Protein AF-A0A8J4SAA5-F1 (afdb_monomer_lite)

pLDDT: mean 73.8, std 18.14, range [39.5, 95.75]

Organism: NCBI:txid1284355

InterPro domains:
  IPR019370 E2F-associated phosphoprotein [PF10238] (2-105)
  IPR019370 E2F-associated phosphoprotein [PTHR15967] (2-107)

Secondary structure (DSSP, 8-state):
--EEE-SS-TT-EEES--SSEEE-TT--EE---SS-----TTS-HHHHTTTTTS---------HHHHHHHHHHTEEEEEEETTT--EEEEE-TTS-EEESS------

Radius of gyration: 18.33 Å; chains: 1; bounding box: 33×46×49 Å

Sequence (107 aa):
MACERHAQFMNQYRATAAINCRVKKEEILTYTTGESSSVPASLPFHKRRNLATNASNKTTTTTGQQIAGLLQQNEFYPVACSDCGTMVGVFDRDQQYHFFNVLPSNC

Foldseek 3Di:
DDWAADPVARQKIKDLDDPQKDWAPVDWDFDPPPPDPVDDPPDDPVVSVVPVPPPDDDDPDDDPVNVVVNRLQRTWTFMAGNPPRHTFFTAGPVSMTMGGRDDDPDD

Structure (mmCIF, N/CA/C/O backbone):
data_AF-A0A8J4SAA5-F1
#
_entry.id   AF-A0A8J4SAA5-F1
#
loop_
_atom_site.group_PDB
_atom_site.id
_atom_site.type_symbol
_atom_site.label_atom_id
_atom_site.label_alt_id
_atom_site.label_comp_id
_atom_site.label_asym_id
_atom_site.label_entity_id
_atom_site.label_seq_id
_atom_site.pdbx_PDB_ins_code
_atom_site.Cartn_x
_atom_site.Cartn_y
_atom_site.Cartn_z
_atom_site.occupancy
_atom_site.B_iso_or_equiv
_atom_site.auth_seq_id
_atom_site.auth_comp_id
_atom_site.auth_asym_id
_atom_site.auth_atom_id
_atom_site.pdbx_PDB_model_num
ATOM 1 N N . MET A 1 1 ? -2.276 -6.583 -16.396 1.00 56.62 1 MET A N 1
ATOM 2 C CA . MET A 1 1 ? -2.227 -5.970 -15.050 1.00 56.62 1 MET A CA 1
ATOM 3 C C . MET A 1 1 ? -1.485 -4.654 -15.176 1.00 56.62 1 MET A C 1
ATOM 5 O O . MET A 1 1 ? -0.335 -4.683 -15.588 1.00 56.62 1 MET A O 1
ATOM 9 N N . ALA A 1 2 ? -2.149 -3.524 -14.928 1.00 73.56 2 ALA A N 1
ATOM 10 C CA . ALA A 1 2 ? -1.510 -2.209 -14.958 1.00 73.56 2 ALA A CA 1
ATOM 11 C C . ALA A 1 2 ? -0.924 -1.933 -13.567 1.00 73.56 2 ALA A C 1
ATOM 13 O O . ALA A 1 2 ? -1.670 -1.708 -12.615 1.00 73.56 2 ALA A O 1
ATOM 14 N N . CYS A 1 3 ? 0.396 -2.066 -13.446 1.00 81.50 3 CYS A N 1
ATOM 15 C CA . CYS A 1 3 ? 1.155 -1.663 -12.269 1.00 81.50 3 CYS A CA 1
ATOM 16 C C . CYS A 1 3 ? 1.921 -0.393 -12.645 1.00 81.50 3 CYS A C 1
ATOM 18 O O . CYS A 1 3 ? 2.761 -0.419 -13.545 1.00 81.50 3 CYS A O 1
ATOM 20 N N . GLU A 1 4 ? 1.591 0.718 -12.000 1.00 85.69 4 GLU A N 1
ATOM 21 C CA . GLU A 1 4 ? 2.147 2.037 -12.279 1.00 85.69 4 GLU A CA 1
ATOM 22 C C . GLU A 1 4 ? 3.128 2.423 -11.175 1.00 85.69 4 GLU A C 1
ATOM 24 O O . GLU A 1 4 ? 2.816 2.364 -9.985 1.00 85.69 4 GLU A O 1
ATOM 29 N N . ARG A 1 5 ? 4.340 2.823 -11.561 1.00 87.25 5 ARG A N 1
ATOM 30 C CA . ARG A 1 5 ? 5.358 3.291 -10.616 1.00 87.25 5 ARG A CA 1
ATOM 31 C C . ARG A 1 5 ? 5.101 4.748 -10.246 1.00 87.25 5 ARG A C 1
ATOM 33 O O . ARG A 1 5 ? 4.841 5.570 -11.123 1.00 87.25 5 ARG A O 1
ATOM 40 N N . HIS A 1 6 ? 5.256 5.090 -8.970 1.00 82.06 6 HIS A N 1
ATOM 41 C CA . HIS A 1 6 ? 5.158 6.475 -8.519 1.00 82.06 6 HIS A CA 1
ATOM 42 C C . HIS A 1 6 ? 6.287 7.339 -9.113 1.00 82.06 6 HIS A C 1
ATOM 44 O O . HIS A 1 6 ? 7.450 6.932 -9.132 1.00 82.06 6 HIS A O 1
ATOM 50 N N . ALA A 1 7 ? 5.964 8.558 -9.561 1.00 83.38 7 ALA A N 1
ATOM 51 C CA . ALA A 1 7 ? 6.922 9.442 -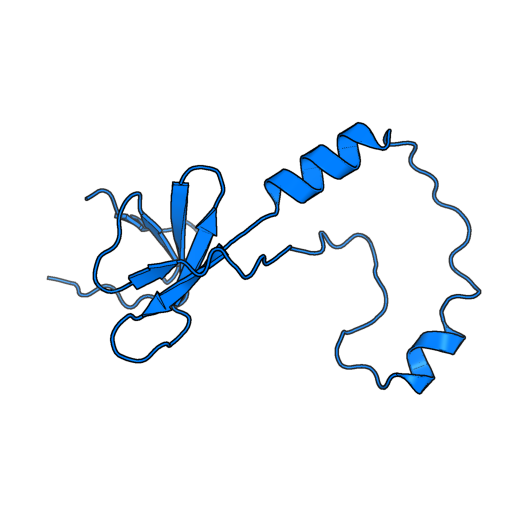10.236 1.00 83.38 7 ALA A CA 1
ATOM 52 C C . ALA A 1 7 ? 8.079 9.888 -9.323 1.00 83.38 7 ALA A C 1
ATOM 54 O O . ALA A 1 7 ? 9.226 9.954 -9.755 1.00 83.38 7 ALA A O 1
ATOM 55 N N . GLN A 1 8 ? 7.782 10.165 -8.050 1.00 80.94 8 GLN A N 1
ATOM 56 C CA . GLN A 1 8 ? 8.766 10.649 -7.074 1.00 80.94 8 GLN A CA 1
ATOM 57 C C . GLN A 1 8 ? 9.451 9.521 -6.287 1.00 80.94 8 GLN A C 1
ATOM 59 O O . GLN A 1 8 ? 10.558 9.698 -5.789 1.00 80.94 8 GLN A O 1
ATOM 64 N N . PHE A 1 9 ? 8.802 8.360 -6.153 1.00 81.69 9 PHE A N 1
ATOM 65 C CA . PHE A 1 9 ? 9.246 7.297 -5.250 1.00 81.69 9 PHE A CA 1
ATOM 66 C C . PHE A 1 9 ? 9.358 5.985 -6.017 1.00 81.69 9 PHE A C 1
ATOM 68 O O . PHE A 1 9 ? 8.370 5.301 -6.259 1.00 81.69 9 PHE A O 1
ATOM 75 N N . MET A 1 10 ? 10.580 5.626 -6.406 1.00 81.50 10 MET A N 1
ATOM 76 C CA . MET A 1 10 ? 10.806 4.498 -7.318 1.00 81.50 10 MET A CA 1
ATOM 77 C C . MET A 1 10 ? 10.453 3.123 -6.729 1.00 81.50 10 MET A C 1
ATOM 79 O O . MET A 1 10 ? 10.259 2.170 -7.479 1.00 81.50 10 MET A O 1
ATOM 83 N N . ASN A 1 11 ? 10.375 3.023 -5.403 1.00 85.06 11 ASN A N 1
ATOM 84 C CA . ASN A 1 11 ? 10.002 1.825 -4.649 1.00 85.06 11 ASN A CA 1
ATOM 85 C C . ASN A 1 11 ? 8.502 1.767 -4.300 1.00 85.06 11 ASN A C 1
ATOM 87 O O . ASN A 1 11 ? 8.094 0.893 -3.533 1.00 85.06 11 ASN A O 1
ATOM 91 N N . GLN A 1 12 ? 7.698 2.702 -4.815 1.00 88.25 12 GLN A N 1
ATOM 92 C CA . GLN A 1 12 ? 6.254 2.739 -4.610 1.00 88.25 12 GLN A CA 1
ATOM 93 C C . GLN A 1 12 ? 5.521 2.470 -5.917 1.00 88.25 12 GLN A C 1
ATOM 95 O O . GLN A 1 12 ? 5.852 3.028 -6.968 1.00 88.25 12 GLN A O 1
ATOM 100 N N . TYR A 1 13 ? 4.515 1.608 -5.831 1.00 90.62 13 TYR A N 1
ATOM 101 C CA . TYR A 1 13 ? 3.757 1.145 -6.984 1.00 90.62 13 TYR A CA 1
ATOM 102 C C . TYR A 1 13 ? 2.273 1.132 -6.666 1.00 90.62 13 TYR A C 1
ATOM 104 O O . TYR A 1 13 ? 1.871 0.757 -5.562 1.00 90.62 13 TYR A O 1
ATOM 112 N N . ARG A 1 14 ? 1.468 1.510 -7.657 1.00 91.56 14 ARG A N 1
ATOM 113 C CA . ARG A 1 14 ? 0.015 1.399 -7.617 1.00 91.56 14 ARG A CA 1
ATOM 114 C C . ARG A 1 14 ? -0.454 0.338 -8.589 1.00 91.56 14 ARG A C 1
ATOM 116 O O . ARG A 1 14 ? 0.065 0.239 -9.698 1.00 91.56 14 ARG A O 1
ATOM 123 N N . ALA A 1 15 ? -1.429 -0.458 -8.182 1.00 92.00 15 ALA A N 1
ATOM 124 C CA . ALA A 1 15 ? -1.985 -1.502 -9.029 1.00 92.00 15 ALA A CA 1
ATOM 125 C C . ALA A 1 15 ? -3.490 -1.649 -8.815 1.00 92.00 15 ALA A C 1
ATOM 127 O O . ALA A 1 15 ? -4.000 -1.458 -7.715 1.00 92.00 15 ALA A O 1
ATOM 128 N N . THR A 1 16 ? -4.195 -2.055 -9.865 1.00 92.19 16 THR A N 1
ATOM 129 C CA . THR A 1 16 ? -5.634 -2.374 -9.813 1.00 92.19 16 THR A CA 1
ATOM 130 C C . THR A 1 16 ? -5.916 -3.804 -9.359 1.00 92.19 16 THR A C 1
ATOM 132 O O . THR A 1 16 ? -7.039 -4.136 -8.996 1.00 92.19 16 THR A O 1
ATOM 135 N N . ALA A 1 17 ? -4.906 -4.674 -9.380 1.00 89.38 17 ALA A N 1
ATOM 136 C CA . ALA A 1 17 ? -5.023 -6.058 -8.950 1.00 89.38 17 ALA A CA 1
ATOM 137 C C . ALA A 1 17 ? -3.685 -6.561 -8.406 1.00 89.38 17 ALA A C 1
ATOM 139 O O . ALA A 1 17 ? -2.621 -6.167 -8.890 1.00 89.38 17 ALA A O 1
ATOM 140 N N . ALA A 1 18 ? -3.756 -7.469 -7.436 1.00 90.00 18 ALA A N 1
ATOM 141 C CA . ALA A 1 18 ? -2.602 -8.089 -6.807 1.00 90.00 18 ALA A CA 1
ATOM 142 C C . ALA A 1 18 ? -2.856 -9.575 -6.554 1.00 90.00 18 ALA A C 1
ATOM 144 O O . ALA A 1 18 ? -3.976 -9.978 -6.244 1.00 90.00 18 ALA A O 1
ATOM 145 N N . ILE A 1 19 ? -1.801 -10.378 -6.664 1.00 90.81 19 ILE A N 1
ATOM 146 C CA . ILE A 1 19 ? -1.814 -11.805 -6.326 1.00 90.81 19 ILE A CA 1
ATOM 147 C C . ILE A 1 19 ? -0.997 -12.045 -5.060 1.00 90.81 19 ILE A C 1
ATOM 149 O O . ILE A 1 19 ? -0.170 -11.216 -4.683 1.00 90.81 19 ILE A O 1
ATOM 153 N N . ASN A 1 20 ? -1.238 -13.176 -4.396 1.00 91.75 20 ASN A N 1
ATOM 154 C CA . ASN A 1 20 ? -0.525 -13.586 -3.181 1.00 91.75 20 ASN A CA 1
ATOM 155 C C . ASN A 1 20 ? -0.578 -12.539 -2.052 1.00 91.75 20 ASN A C 1
ATOM 157 O O . ASN A 1 20 ? 0.267 -12.524 -1.162 1.00 91.75 20 ASN A O 1
ATOM 161 N N . CYS A 1 21 ? -1.608 -11.691 -2.035 1.00 93.12 21 CYS A N 1
ATOM 162 C CA . CYS A 1 21 ? -1.825 -10.654 -1.028 1.00 93.12 21 CYS A CA 1
ATOM 163 C C . CYS A 1 21 ? -3.226 -10.780 -0.415 1.00 93.12 21 CYS A C 1
ATOM 165 O O . CYS A 1 21 ? -4.174 -11.169 -1.094 1.00 93.12 21 CYS A O 1
ATOM 167 N N . ARG A 1 22 ? -3.365 -10.421 0.864 1.00 95.38 22 ARG A N 1
ATOM 168 C CA . ARG A 1 22 ? -4.628 -10.389 1.613 1.00 95.38 22 ARG A CA 1
ATOM 169 C C . ARG A 1 22 ? -4.892 -8.968 2.087 1.00 95.38 22 ARG A C 1
ATOM 171 O O . ARG A 1 22 ? -4.021 -8.359 2.705 1.00 95.38 22 ARG A O 1
ATOM 178 N N . VAL A 1 23 ? -6.090 -8.458 1.810 1.00 95.75 23 VAL A N 1
ATOM 179 C CA . VAL A 1 23 ? -6.557 -7.167 2.332 1.00 95.75 23 VAL A CA 1
ATOM 180 C C . VAL A 1 23 ? -7.247 -7.421 3.666 1.00 95.75 23 VAL A C 1
ATOM 182 O O . VAL A 1 23 ? -8.236 -8.153 3.705 1.00 95.75 23 VAL A O 1
ATOM 185 N N . LYS A 1 24 ? -6.738 -6.828 4.744 1.00 94.00 24 LYS A N 1
ATOM 186 C CA . LYS A 1 24 ? -7.364 -6.881 6.067 1.00 94.00 24 LYS A CA 1
ATOM 187 C C . LYS A 1 24 ? -8.431 -5.797 6.159 1.00 94.00 24 LYS A C 1
ATOM 189 O O . LYS A 1 24 ? -8.115 -4.642 6.420 1.00 94.00 24 LYS A O 1
ATOM 194 N N . LYS A 1 25 ? -9.689 -6.149 5.896 1.00 90.06 25 LYS A N 1
ATOM 195 C CA . LYS A 1 25 ? -10.806 -5.184 5.900 1.00 90.06 25 LYS A CA 1
ATOM 196 C C . LYS A 1 25 ? -11.313 -4.865 7.306 1.00 90.06 25 LYS A C 1
ATOM 198 O O . LYS A 1 25 ? -12.089 -3.935 7.492 1.00 90.06 25 LYS A O 1
ATOM 203 N N . GLU A 1 26 ? -10.867 -5.644 8.281 1.00 89.88 26 GLU A N 1
ATOM 204 C CA . GLU A 1 26 ? -11.179 -5.507 9.697 1.00 89.88 26 GLU A CA 1
ATOM 205 C C . GLU A 1 26 ? -10.341 -4.404 10.364 1.00 89.88 26 GLU A C 1
ATOM 207 O O . GLU A 1 26 ? -10.700 -3.912 11.432 1.00 89.88 26 GLU A O 1
ATOM 212 N N . GLU A 1 27 ? -9.230 -4.009 9.737 1.00 87.88 27 GLU A N 1
ATOM 213 C CA . GLU A 1 27 ? -8.309 -2.982 10.218 1.00 87.88 27 GLU A CA 1
ATOM 214 C C . GLU A 1 27 ? -8.380 -1.763 9.282 1.00 87.88 27 GLU A C 1
ATOM 216 O O . GLU A 1 27 ? -8.251 -1.903 8.068 1.00 87.88 27 GLU A O 1
ATOM 221 N N . ILE A 1 28 ? -8.562 -0.561 9.838 1.00 88.19 28 ILE A N 1
ATOM 222 C CA . ILE A 1 28 ? -8.555 0.697 9.076 1.00 88.19 28 ILE A CA 1
ATOM 223 C C . ILE A 1 28 ? -7.385 1.553 9.555 1.00 88.19 28 ILE A C 1
ATOM 225 O O . ILE A 1 28 ? -7.238 1.821 10.748 1.00 88.19 28 ILE A O 1
ATOM 229 N N . LEU A 1 29 ? -6.563 1.995 8.610 1.00 86.25 29 LEU A N 1
ATOM 230 C CA . LEU A 1 29 ? -5.494 2.962 8.811 1.00 86.25 29 LEU A CA 1
ATOM 231 C C . LEU A 1 29 ? -5.964 4.339 8.343 1.00 86.25 29 LEU A C 1
ATOM 233 O O . LEU A 1 29 ? -6.540 4.466 7.265 1.00 86.25 29 LEU A O 1
ATOM 237 N N . THR A 1 30 ? -5.675 5.368 9.141 1.00 82.00 30 THR A N 1
ATOM 238 C CA . THR A 1 30 ? -5.979 6.768 8.820 1.00 82.00 30 THR A CA 1
ATOM 239 C C . THR A 1 30 ? -4.729 7.627 8.925 1.00 82.00 30 THR A C 1
ATOM 241 O O . THR A 1 30 ? -4.008 7.549 9.924 1.00 82.00 30 THR A O 1
ATOM 244 N N . TYR A 1 31 ? -4.494 8.497 7.943 1.00 69.25 31 TYR A N 1
ATOM 245 C CA . TYR A 1 31 ? -3.457 9.521 8.050 1.00 69.25 31 TYR A CA 1
ATOM 246 C C . TYR A 1 31 ? -3.950 10.687 8.906 1.00 69.25 31 TYR A C 1
ATOM 248 O O . TYR A 1 31 ? -4.978 11.296 8.620 1.00 69.25 31 TYR A O 1
ATOM 256 N N . THR A 1 32 ? -3.188 11.051 9.939 1.00 64.62 32 THR A N 1
ATOM 257 C CA . THR A 1 32 ? -3.362 12.352 10.590 1.00 64.62 32 THR A CA 1
ATOM 258 C C . THR A 1 32 ? -2.745 13.403 9.673 1.00 64.62 32 THR A C 1
ATOM 260 O O . THR A 1 32 ? -1.527 13.592 9.672 1.00 64.62 32 THR A O 1
ATOM 263 N N . THR A 1 33 ? -3.559 14.062 8.851 1.00 58.09 33 THR A N 1
ATOM 264 C CA . THR A 1 33 ? -3.123 15.250 8.108 1.00 58.09 33 THR A CA 1
ATOM 265 C C . THR A 1 33 ? -2.602 16.267 9.120 1.00 58.09 33 THR A C 1
ATOM 267 O O . THR A 1 33 ? -3.302 16.594 10.076 1.00 58.09 33 THR A O 1
ATOM 270 N N . GLY A 1 34 ? -1.342 16.679 8.968 1.00 58.50 34 GLY A N 1
ATOM 271 C CA . GLY A 1 34 ? -0.539 17.374 9.974 1.00 58.50 34 GLY A CA 1
ATOM 272 C C . GLY A 1 34 ? -0.961 18.805 10.310 1.00 58.50 34 GLY A C 1
ATOM 273 O O . GLY A 1 34 ? -0.123 19.700 10.293 1.00 58.50 34 GLY A O 1
ATOM 274 N N . GLU A 1 35 ? -2.209 19.025 10.705 1.00 54.72 35 GLU A N 1
ATOM 275 C CA . GLU A 1 35 ? -2.577 20.165 11.538 1.00 54.72 35 GLU A CA 1
ATOM 276 C C . GLU A 1 35 ? -2.437 19.747 13.007 1.00 54.72 35 GLU A C 1
ATOM 278 O O . GLU A 1 35 ? -3.376 19.321 13.671 1.00 54.72 35 GLU A O 1
ATOM 283 N N . SER A 1 36 ? -1.190 19.792 13.486 1.00 51.16 36 SER A N 1
ATOM 284 C CA . SER A 1 36 ? -0.817 19.869 14.905 1.00 51.16 36 S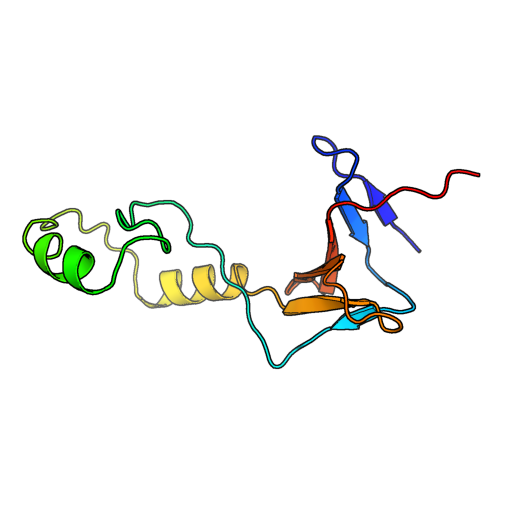ER A CA 1
ATOM 285 C C . SER A 1 36 ? -1.658 19.039 15.890 1.00 51.16 36 SER A C 1
ATOM 287 O O . SER A 1 36 ? -2.332 19.585 16.759 1.00 51.16 36 SER A O 1
ATOM 289 N N . SER A 1 37 ? -1.512 17.714 15.870 1.00 48.16 37 SER A N 1
ATOM 290 C CA . SER A 1 37 ? -1.509 16.979 17.138 1.00 48.16 37 SER A CA 1
ATOM 291 C C . SER A 1 37 ? -0.067 16.948 17.626 1.00 48.16 37 SER A C 1
ATOM 293 O O . SER A 1 37 ? 0.743 16.134 17.193 1.00 48.16 37 SER A O 1
ATOM 295 N N . SER A 1 38 ? 0.267 17.904 18.491 1.00 49.53 38 SER A N 1
ATOM 296 C CA . SER A 1 38 ? 1.564 18.138 19.143 1.00 49.53 38 SER A CA 1
ATOM 297 C C . SER A 1 38 ? 1.968 17.027 20.120 1.00 49.53 38 SER A C 1
ATOM 299 O O . SER A 1 38 ? 2.551 17.276 21.176 1.00 49.53 38 SER A O 1
ATOM 301 N N . VAL A 1 39 ? 1.658 15.777 19.794 1.00 52.31 39 VAL A N 1
ATOM 302 C CA . VAL A 1 39 ? 1.983 14.641 20.639 1.00 52.31 39 VAL A CA 1
ATOM 303 C C . VAL A 1 39 ? 2.528 13.526 19.757 1.00 52.31 39 VAL A C 1
ATOM 305 O O . VAL A 1 39 ? 1.755 12.792 19.145 1.00 52.31 39 VAL A O 1
ATOM 308 N N . PRO A 1 40 ? 3.863 13.380 19.678 1.00 52.38 40 PRO A N 1
ATOM 309 C CA . PRO A 1 40 ? 4.473 12.154 19.199 1.00 52.38 40 PRO A CA 1
ATOM 310 C C . PRO A 1 40 ? 3.793 10.961 19.873 1.00 52.38 40 PRO A C 1
ATOM 312 O O . PRO A 1 40 ? 3.716 10.902 21.104 1.00 52.38 40 PRO A O 1
ATOM 315 N N . ALA A 1 41 ? 3.327 9.995 19.080 1.00 56.09 41 ALA A N 1
ATOM 316 C CA . ALA A 1 41 ? 2.771 8.739 19.585 1.00 56.09 41 ALA A CA 1
ATOM 317 C C . ALA A 1 41 ? 3.770 7.963 20.478 1.00 56.09 41 ALA A C 1
ATOM 319 O O . ALA A 1 41 ? 3.374 7.059 21.208 1.00 56.09 41 ALA A O 1
ATOM 320 N N . SER A 1 42 ? 5.049 8.360 20.472 1.00 57.81 42 SER A N 1
ATOM 321 C CA . SER A 1 42 ? 6.122 7.856 21.330 1.00 57.81 42 SER A CA 1
ATOM 322 C C . SER A 1 42 ? 6.187 8.472 22.736 1.00 57.81 42 SER A C 1
ATOM 32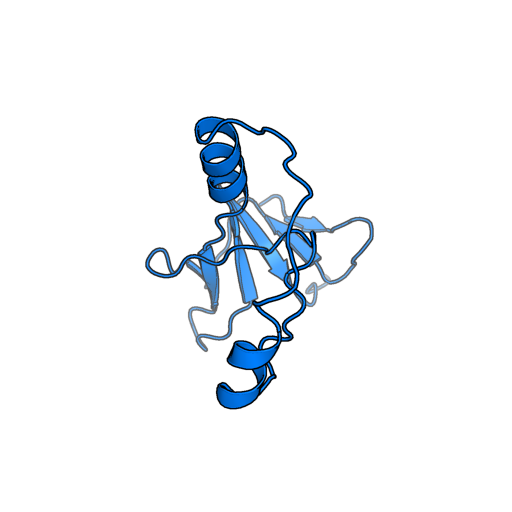4 O O . SER A 1 42 ? 7.024 8.049 23.534 1.00 57.81 42 SER A O 1
ATOM 326 N N . LEU A 1 43 ? 5.349 9.459 23.089 1.00 57.31 43 LEU A N 1
ATOM 327 C CA . LEU A 1 43 ? 5.415 10.075 24.419 1.00 57.31 43 LEU A CA 1
ATOM 328 C C . LEU A 1 43 ? 4.675 9.249 25.495 1.00 57.31 43 LEU A C 1
ATOM 330 O O . LEU A 1 43 ? 3.489 8.924 25.326 1.00 57.31 43 LEU A O 1
ATOM 334 N N . PRO A 1 44 ? 5.325 8.981 26.652 1.00 53.34 44 PRO A N 1
ATOM 335 C CA . PRO A 1 44 ? 4.713 8.288 27.783 1.00 53.34 44 PRO A CA 1
ATOM 336 C C . PRO A 1 44 ? 3.400 8.945 28.223 1.00 53.34 44 PRO A C 1
ATOM 338 O O . PRO A 1 44 ? 3.291 10.173 28.283 1.00 53.34 44 PRO A O 1
ATOM 341 N N . PHE A 1 45 ? 2.409 8.119 28.570 1.00 58.72 45 PHE A N 1
ATOM 342 C CA . PHE A 1 45 ? 1.024 8.518 28.865 1.00 58.72 45 PHE A CA 1
ATOM 343 C C . PHE A 1 45 ? 0.915 9.674 29.879 1.00 58.72 45 PHE A C 1
ATOM 345 O O . PHE A 1 45 ? 0.103 10.582 29.711 1.00 58.72 45 PHE A O 1
ATOM 352 N N . HIS A 1 46 ? 1.798 9.709 30.881 1.00 63.22 46 HIS A N 1
ATOM 353 C CA . HIS A 1 46 ? 1.793 10.741 31.920 1.00 63.22 46 HIS A CA 1
ATOM 354 C C . HIS A 1 46 ? 2.180 12.145 31.429 1.00 63.22 46 HIS A C 1
ATOM 356 O O . HIS A 1 46 ? 1.781 13.128 32.049 1.00 63.22 46 HIS A O 1
ATOM 362 N N . LYS A 1 47 ? 2.899 12.277 30.304 1.00 55.75 47 LYS A N 1
ATOM 363 C CA . LYS A 1 47 ? 3.315 13.588 29.776 1.00 55.75 47 LYS A CA 1
ATOM 364 C C . LYS A 1 47 ? 2.260 14.228 28.865 1.00 55.75 47 LYS A C 1
ATOM 366 O O . LYS A 1 47 ? 2.248 15.445 28.715 1.00 55.75 47 LYS A O 1
ATOM 371 N N . ARG A 1 48 ? 1.329 13.432 28.319 1.00 56.25 48 ARG A N 1
ATOM 372 C CA . ARG A 1 48 ? 0.248 13.915 27.437 1.00 56.25 48 ARG A CA 1
ATOM 373 C C . ARG A 1 48 ? -0.805 14.750 28.171 1.00 56.25 48 ARG A C 1
ATOM 375 O O . ARG A 1 48 ? -1.412 15.628 27.572 1.00 56.25 48 ARG A O 1
ATOM 382 N N . ARG A 1 49 ? -1.005 14.512 29.473 1.00 54.78 49 ARG A N 1
ATOM 383 C CA . ARG A 1 49 ? -2.070 15.163 30.259 1.00 54.78 49 ARG A CA 1
ATOM 384 C C . ARG A 1 49 ? -1.774 16.626 30.613 1.00 54.78 49 ARG A C 1
ATOM 386 O O . ARG A 1 49 ? -2.709 17.383 30.831 1.00 54.78 49 ARG A O 1
ATOM 393 N N . ASN A 1 50 ? -0.502 17.031 30.617 1.00 52.03 50 ASN A N 1
ATOM 394 C CA . ASN A 1 50 ? -0.083 18.393 30.976 1.00 52.03 50 ASN A CA 1
ATOM 395 C C . ASN A 1 50 ? -0.048 19.387 29.799 1.00 52.03 50 ASN A C 1
ATOM 397 O O . ASN A 1 50 ? 0.101 20.577 30.043 1.00 52.03 50 ASN A O 1
ATOM 401 N N . LEU A 1 51 ? -0.176 18.939 28.540 1.00 53.72 51 LEU A N 1
ATOM 402 C CA . LEU A 1 51 ? -0.088 19.821 27.358 1.00 53.72 51 LEU A CA 1
ATOM 403 C C . LEU A 1 51 ? -1.457 20.193 26.757 1.00 53.72 51 LEU A C 1
ATOM 405 O O . LEU A 1 51 ? -1.548 21.096 25.932 1.00 53.72 51 LEU A O 1
ATOM 409 N N . ALA A 1 52 ? -2.534 19.532 27.190 1.00 53.69 52 ALA A N 1
ATOM 410 C CA . ALA A 1 52 ? -3.887 19.752 26.675 1.00 53.69 52 ALA A CA 1
ATOM 411 C C . ALA A 1 52 ? -4.558 21.048 27.179 1.00 53.69 52 ALA A C 1
ATOM 413 O O . ALA A 1 52 ? -5.650 21.378 26.732 1.00 53.69 52 ALA A O 1
ATOM 414 N N . THR A 1 53 ? -3.941 21.794 28.100 1.00 48.59 53 THR A N 1
ATOM 415 C CA . THR A 1 53 ? -4.575 22.953 28.754 1.00 48.59 53 THR A CA 1
ATOM 416 C C . THR A 1 53 ? -4.366 24.292 28.039 1.00 48.59 53 THR A C 1
ATOM 418 O O . THR A 1 53 ? -5.014 25.259 28.421 1.00 48.59 53 THR A O 1
ATOM 421 N N . ASN A 1 54 ? -3.531 24.371 26.991 1.00 48.94 54 ASN A N 1
ATOM 422 C CA . ASN A 1 54 ? -3.170 25.650 26.346 1.00 48.94 54 ASN A CA 1
ATOM 423 C C . ASN A 1 54 ? -3.485 25.773 24.842 1.00 48.94 54 ASN A C 1
ATOM 425 O O . ASN A 1 54 ? -3.102 26.762 24.225 1.00 48.94 54 ASN A O 1
ATOM 429 N N . ALA A 1 55 ? -4.202 24.828 24.230 1.00 47.53 55 ALA A N 1
ATOM 430 C CA . ALA A 1 55 ? -4.603 24.930 22.821 1.00 47.53 55 ALA A CA 1
ATOM 431 C C . ALA A 1 55 ? -6.052 25.428 22.691 1.00 47.53 55 ALA A C 1
ATOM 433 O O . ALA A 1 55 ? -6.942 24.694 22.272 1.00 47.53 55 ALA A O 1
ATOM 434 N N . SER A 1 56 ? -6.291 26.680 23.090 1.00 49.59 56 SER A N 1
ATOM 435 C CA . SER A 1 56 ? -7.538 27.389 22.799 1.00 49.59 56 SER A CA 1
ATOM 436 C C . SER A 1 56 ? -7.334 28.319 21.601 1.00 49.59 56 SER A C 1
ATOM 438 O O . SER A 1 56 ? -6.389 29.105 21.579 1.00 49.59 56 SER A O 1
ATOM 440 N N . ASN A 1 57 ? -8.267 28.235 20.650 1.00 53.66 57 ASN A N 1
ATOM 441 C CA . ASN A 1 57 ? -8.555 29.170 19.556 1.00 53.66 57 ASN A CA 1
ATOM 442 C C . ASN A 1 57 ? -7.724 29.091 18.260 1.00 53.66 57 ASN A C 1
ATOM 444 O O . ASN A 1 57 ? -6.922 29.969 17.953 1.00 53.66 57 ASN A O 1
ATOM 448 N N . LYS A 1 58 ? -8.106 28.152 17.382 1.00 39.75 58 LYS A N 1
ATOM 449 C CA . LYS A 1 58 ? -8.294 28.467 15.953 1.00 39.75 58 LYS A CA 1
ATOM 450 C C . LYS A 1 58 ? -9.450 27.647 15.374 1.00 39.75 58 LYS A C 1
ATOM 452 O O . LYS A 1 58 ? -9.266 26.598 14.772 1.00 39.75 58 LYS A O 1
ATOM 457 N N . THR A 1 59 ? -10.665 28.137 15.601 1.00 40.78 59 THR A N 1
ATOM 458 C CA . THR A 1 59 ? -11.894 27.640 14.977 1.00 40.78 59 THR A CA 1
ATOM 459 C C . THR A 1 59 ? -11.867 27.997 13.492 1.00 40.78 59 THR A C 1
ATOM 461 O O . THR A 1 59 ? -12.099 29.146 13.123 1.00 40.78 59 THR A O 1
ATOM 464 N N . THR A 1 60 ? -11.572 27.030 12.628 1.00 39.50 60 THR A N 1
ATOM 465 C CA . THR A 1 60 ? -11.979 27.086 11.220 1.00 39.50 60 THR A CA 1
ATOM 466 C C . THR A 1 60 ? -13.250 26.255 11.105 1.00 39.50 60 THR A C 1
ATOM 468 O O . THR A 1 60 ? -13.244 25.048 11.334 1.00 39.50 60 THR A O 1
ATOM 471 N N . THR A 1 61 ? -14.367 26.940 10.874 1.00 43.59 61 THR A N 1
ATOM 472 C CA . THR A 1 61 ? -15.723 26.387 10.821 1.00 43.59 61 THR A CA 1
ATOM 473 C C . THR A 1 61 ? -15.885 25.496 9.589 1.00 43.59 61 THR A C 1
ATOM 475 O O . THR A 1 61 ? -16.385 25.932 8.558 1.00 43.59 61 THR A O 1
ATOM 478 N N . THR A 1 62 ? -15.447 24.246 9.693 1.00 45.00 62 THR A N 1
ATOM 479 C CA . THR A 1 62 ? -15.694 23.195 8.701 1.00 45.00 62 THR A CA 1
ATOM 480 C C . THR A 1 62 ? -16.786 22.292 9.270 1.00 45.00 62 THR A C 1
ATOM 482 O O . THR A 1 62 ? -16.594 21.623 10.284 1.00 45.00 62 THR A O 1
ATOM 485 N N . THR A 1 63 ? -17.973 22.349 8.664 1.00 51.12 63 THR A N 1
ATOM 486 C CA . THR A 1 63 ? -19.200 21.648 9.082 1.00 51.12 63 THR A CA 1
ATOM 487 C C . THR A 1 63 ? -18.914 20.164 9.343 1.00 51.12 63 THR A C 1
ATOM 489 O O . THR A 1 63 ? -18.187 19.544 8.572 1.00 51.12 63 THR A O 1
ATOM 492 N N . GLY A 1 64 ? -19.505 19.550 10.377 1.00 53.06 64 GLY A N 1
ATOM 493 C CA . GLY A 1 64 ? -19.234 18.146 10.754 1.00 53.06 64 GLY A CA 1
ATOM 494 C C . GLY A 1 64 ? -19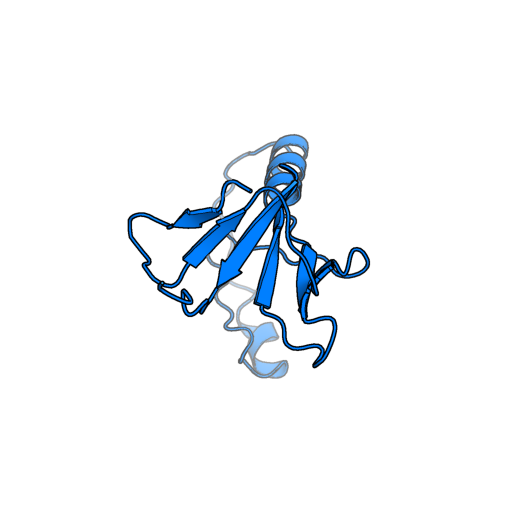.389 17.112 9.622 1.00 53.06 64 GLY A C 1
ATOM 495 O O . GLY A 1 64 ? -18.766 16.055 9.658 1.00 53.06 64 GLY A O 1
ATOM 496 N N . GLN A 1 65 ? -20.141 17.443 8.567 1.00 56.06 65 GLN A N 1
ATOM 497 C CA . GLN A 1 65 ? -20.258 16.646 7.338 1.00 56.06 65 GLN A CA 1
ATOM 498 C C . GLN A 1 65 ? -18.977 16.637 6.480 1.00 56.06 65 GLN A C 1
ATOM 500 O O . GLN A 1 65 ? -18.651 15.622 5.871 1.00 56.06 65 GLN A O 1
ATOM 505 N N . GLN A 1 66 ? -18.227 17.740 6.445 1.00 51.91 66 GLN A N 1
ATOM 506 C CA . GLN A 1 66 ? -16.994 17.874 5.659 1.00 51.91 66 GLN A CA 1
ATOM 507 C C . GLN A 1 66 ? -15.824 17.118 6.308 1.00 51.91 66 GLN A C 1
ATOM 509 O O . GLN A 1 66 ? -15.023 16.505 5.606 1.00 51.91 66 GLN A O 1
ATOM 514 N N . ILE A 1 67 ? -15.775 17.078 7.645 1.00 58.16 67 ILE A N 1
ATOM 515 C CA . ILE A 1 67 ? -14.793 16.283 8.400 1.00 58.16 67 ILE A CA 1
ATOM 516 C C . ILE A 1 67 ? -15.044 14.784 8.184 1.00 58.16 67 ILE A C 1
ATOM 518 O O . ILE A 1 67 ? -14.106 14.040 7.917 1.00 58.16 67 ILE A O 1
ATOM 522 N N . ALA A 1 68 ? -16.306 14.343 8.221 1.00 59.44 68 ALA A N 1
ATOM 523 C CA . ALA A 1 68 ? -16.661 12.950 7.949 1.00 59.44 68 ALA A CA 1
ATOM 524 C C . ALA A 1 68 ? -16.264 12.515 6.527 1.00 59.44 68 ALA A C 1
ATOM 526 O O . ALA A 1 68 ? -15.722 11.428 6.357 1.00 59.44 68 ALA A O 1
ATOM 527 N N . GLY A 1 69 ? -16.472 13.371 5.519 1.00 59.69 69 GLY A N 1
ATOM 528 C CA . GLY A 1 69 ? -16.048 13.105 4.141 1.00 59.69 69 GLY A CA 1
ATOM 529 C C . GLY A 1 69 ? -14.527 12.998 3.987 1.00 59.69 69 GLY A C 1
ATOM 530 O O . GLY A 1 69 ? -14.044 12.093 3.315 1.00 59.69 69 GLY A O 1
ATOM 531 N N . LEU A 1 70 ? -13.760 13.867 4.650 1.00 61.72 70 LEU A N 1
ATOM 532 C CA . LEU A 1 70 ? -12.292 13.827 4.637 1.00 61.72 70 LEU A CA 1
ATOM 533 C C . LEU A 1 70 ? -11.719 12.602 5.356 1.00 61.72 70 LEU A C 1
ATOM 535 O O . LEU A 1 70 ? -10.786 11.986 4.847 1.00 61.72 70 LEU A O 1
ATOM 539 N N . LEU A 1 71 ? -12.276 12.229 6.511 1.00 62.38 71 LEU A N 1
ATOM 540 C CA . LEU A 1 71 ? -11.864 11.027 7.243 1.00 62.38 71 LEU A CA 1
ATOM 541 C C . LEU A 1 71 ? -12.097 9.772 6.407 1.00 62.38 71 LEU A C 1
ATOM 543 O O . LEU A 1 71 ? -11.213 8.931 6.305 1.00 62.38 71 LEU A O 1
ATOM 547 N N . GLN A 1 72 ? -13.244 9.716 5.737 1.00 63.25 72 GLN A N 1
ATOM 548 C CA . GLN A 1 72 ? -13.601 8.648 4.820 1.00 63.25 72 GLN A CA 1
ATOM 549 C C . GLN A 1 72 ? -12.633 8.530 3.633 1.00 63.25 72 GLN A C 1
ATOM 551 O O . GLN A 1 72 ? -12.236 7.427 3.282 1.00 63.25 72 GLN A O 1
ATOM 556 N N . GLN A 1 73 ? -12.200 9.646 3.039 1.00 67.62 73 GLN A N 1
ATOM 557 C CA . GLN A 1 73 ? -11.196 9.638 1.961 1.00 67.62 73 GLN A CA 1
ATOM 558 C C . GLN A 1 73 ? -9.797 9.199 2.428 1.00 67.62 73 GLN A C 1
ATOM 560 O O . GLN A 1 73 ? -8.950 8.868 1.606 1.00 67.62 73 GLN A O 1
ATOM 565 N N . ASN A 1 74 ? -9.548 9.185 3.739 1.00 73.81 74 ASN A N 1
ATOM 566 C CA . ASN A 1 74 ? -8.283 8.763 4.334 1.00 73.81 74 ASN A CA 1
ATOM 567 C C . ASN A 1 74 ? -8.363 7.366 4.971 1.00 73.81 74 ASN A C 1
ATOM 569 O O . ASN A 1 74 ? -7.503 7.030 5.783 1.00 73.81 74 ASN A O 1
ATOM 573 N N . GLU A 1 75 ? -9.378 6.565 4.636 1.00 86.31 75 GLU A N 1
ATOM 574 C CA . GLU A 1 75 ? -9.475 5.174 5.077 1.00 86.31 75 GLU A CA 1
ATOM 575 C C . GLU A 1 75 ? -8.688 4.255 4.144 1.00 86.31 75 GLU A C 1
ATOM 577 O O . GLU A 1 75 ? -8.986 4.130 2.955 1.00 86.31 75 GLU A O 1
ATOM 582 N N . PHE A 1 76 ? -7.706 3.571 4.717 1.00 91.38 76 PHE A N 1
ATOM 583 C CA . PHE A 1 76 ? -6.862 2.623 4.011 1.00 91.38 76 PHE A CA 1
ATOM 584 C C . PHE A 1 76 ? -6.886 1.272 4.716 1.00 91.38 76 PHE A C 1
ATOM 586 O O . PHE A 1 76 ? -6.766 1.196 5.938 1.00 91.38 76 PHE A O 1
ATOM 593 N N . TYR A 1 77 ? -6.989 0.193 3.949 1.00 94.25 77 TYR A N 1
ATOM 594 C CA . TYR A 1 77 ? -6.979 -1.167 4.483 1.00 94.25 77 TYR A CA 1
ATOM 595 C C . TYR A 1 77 ? -5.592 -1.792 4.327 1.00 94.25 77 TYR A C 1
ATOM 597 O O . TYR A 1 77 ? -5.058 -1.785 3.216 1.00 94.25 77 TYR A O 1
ATOM 605 N N . PRO A 1 78 ? -4.984 -2.357 5.382 1.00 95.25 78 PRO A N 1
ATOM 606 C CA . PRO A 1 78 ? -3.683 -2.999 5.271 1.00 95.25 78 PRO A CA 1
ATOM 607 C C . PRO A 1 78 ? -3.682 -4.157 4.271 1.00 95.25 78 PRO A C 1
ATO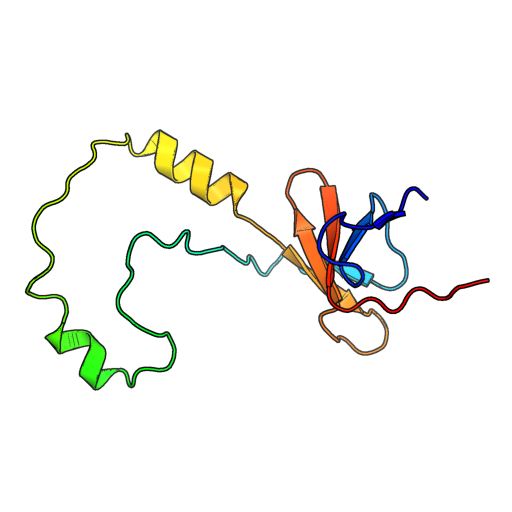M 609 O O . PRO A 1 78 ? -4.578 -5.004 4.265 1.00 95.25 78 PRO A O 1
ATOM 612 N N . VAL A 1 79 ? -2.622 -4.236 3.470 1.00 95.25 79 VAL A N 1
ATOM 613 C CA . VAL A 1 79 ? -2.369 -5.340 2.542 1.00 95.25 79 VAL A CA 1
ATOM 614 C C . VAL A 1 79 ? -1.160 -6.123 3.034 1.00 95.25 79 VAL A C 1
ATOM 616 O O . VAL A 1 79 ? -0.063 -5.578 3.175 1.00 95.25 79 VAL A O 1
ATOM 619 N N . ALA A 1 80 ? -1.361 -7.413 3.292 1.00 94.94 80 ALA A N 1
ATOM 620 C CA . ALA A 1 80 ? -0.332 -8.326 3.771 1.00 94.94 80 ALA A CA 1
ATOM 621 C C . ALA A 1 80 ? -0.029 -9.427 2.747 1.00 94.94 80 ALA A C 1
ATOM 623 O O . ALA A 1 80 ? -0.921 -9.882 2.033 1.00 94.94 80 ALA A O 1
ATOM 624 N N . CYS A 1 81 ? 1.217 -9.891 2.704 1.00 93.69 81 CYS A N 1
ATOM 625 C CA . CYS A 1 81 ? 1.606 -11.076 1.945 1.00 93.69 81 CYS A CA 1
ATOM 626 C C . CYS A 1 81 ? 0.861 -12.314 2.471 1.00 93.69 81 CYS A C 1
ATOM 628 O O . CYS A 1 81 ? 0.768 -12.526 3.680 1.00 93.69 81 CYS A O 1
ATOM 630 N N . SER A 1 82 ? 0.346 -13.147 1.567 1.00 93.62 82 SER A N 1
ATOM 631 C CA . SER A 1 82 ? -0.389 -14.368 1.922 1.00 93.62 82 SER A CA 1
ATOM 632 C C . SER A 1 82 ? 0.491 -15.457 2.523 1.00 93.62 82 SER A C 1
ATOM 634 O O . SER A 1 82 ? -0.039 -16.292 3.254 1.00 93.62 82 SER A O 1
ATOM 636 N N . ASP A 1 83 ? 1.788 -15.437 2.217 1.00 93.12 83 ASP A N 1
ATOM 637 C CA . ASP A 1 83 ? 2.722 -16.503 2.580 1.00 93.12 83 ASP A CA 1
ATOM 638 C C . ASP A 1 83 ? 3.400 -16.227 3.924 1.00 93.12 83 ASP A C 1
ATOM 640 O O . ASP A 1 83 ? 3.475 -17.102 4.782 1.00 93.12 83 ASP A O 1
ATOM 644 N N . CYS A 1 84 ? 3.868 -14.992 4.134 1.00 93.31 84 CYS A N 1
ATOM 645 C CA . CYS A 1 84 ? 4.617 -14.608 5.334 1.00 93.31 84 CYS A CA 1
ATOM 646 C C . CYS A 1 84 ? 3.890 -13.609 6.247 1.00 93.31 84 CYS A C 1
ATOM 648 O O . CYS A 1 84 ? 4.387 -13.297 7.326 1.00 93.31 84 CYS A O 1
ATOM 650 N N . GLY A 1 85 ? 2.737 -13.068 5.835 1.00 91.81 85 GLY A N 1
ATOM 651 C CA . GLY A 1 85 ? 1.968 -12.101 6.628 1.00 91.81 85 GLY A CA 1
ATOM 652 C C . GLY A 1 85 ? 2.586 -10.701 6.726 1.00 91.81 85 GLY A C 1
ATOM 653 O O . GLY A 1 85 ? 2.005 -9.827 7.370 1.00 91.81 85 GLY A O 1
ATOM 654 N N . THR A 1 86 ? 3.737 -10.455 6.093 1.00 92.94 86 THR A N 1
ATOM 655 C CA . THR A 1 86 ? 4.383 -9.137 6.070 1.00 92.94 86 THR A CA 1
ATOM 656 C C . THR A 1 86 ? 3.467 -8.099 5.428 1.00 92.94 86 THR A C 1
ATOM 658 O O . THR A 1 86 ? 2.898 -8.348 4.367 1.00 92.94 86 THR A O 1
ATOM 661 N N . MET A 1 87 ? 3.341 -6.924 6.049 1.00 92.81 87 MET A N 1
ATOM 662 C CA . MET A 1 87 ? 2.619 -5.796 5.463 1.00 92.81 87 MET A CA 1
ATOM 663 C C . MET A 1 87 ? 3.408 -5.248 4.273 1.00 92.81 87 MET A C 1
ATOM 665 O O . MET A 1 87 ? 4.550 -4.821 4.425 1.00 92.81 87 MET A O 1
ATOM 669 N N . VAL A 1 88 ? 2.795 -5.276 3.095 1.00 92.81 88 VAL A N 1
ATOM 670 C CA . VAL A 1 88 ? 3.422 -4.884 1.822 1.00 92.81 88 VAL A CA 1
ATOM 671 C C . VAL A 1 88 ? 2.808 -3.616 1.232 1.00 92.81 88 VAL A C 1
ATOM 673 O O . VAL A 1 88 ? 3.380 -3.014 0.326 1.00 92.81 88 VAL A O 1
ATOM 676 N N . GLY A 1 89 ? 1.646 -3.195 1.729 1.00 93.69 89 GLY A N 1
ATOM 677 C CA . GLY A 1 89 ? 0.937 -2.054 1.172 1.00 93.69 89 GLY A CA 1
ATOM 678 C C . GLY A 1 89 ? -0.354 -1.714 1.899 1.00 93.69 89 GLY A C 1
ATOM 679 O O . GLY A 1 89 ? -0.652 -2.250 2.969 1.00 93.69 89 GLY A O 1
ATOM 680 N N . VAL A 1 90 ? -1.137 -0.852 1.262 1.00 94.69 90 VAL A N 1
ATOM 681 C CA . VAL A 1 90 ? -2.514 -0.525 1.634 1.00 94.69 90 VAL A CA 1
ATOM 682 C C . VAL A 1 90 ? -3.444 -0.587 0.427 1.00 94.69 90 VAL A C 1
ATOM 684 O O . VAL A 1 90 ? -3.001 -0.518 -0.716 1.00 94.69 90 VAL A O 1
ATOM 687 N N . PHE A 1 91 ? -4.736 -0.726 0.685 1.00 94.12 91 PHE A N 1
ATOM 688 C CA . PHE A 1 91 ? -5.800 -0.717 -0.305 1.00 94.12 91 PHE A CA 1
ATOM 689 C C . PHE A 1 91 ? -6.725 0.465 -0.019 1.00 94.12 91 PHE A C 1
ATOM 691 O O . PHE A 1 91 ? -7.198 0.613 1.110 1.00 94.12 91 PHE A O 1
ATOM 698 N N . ASP A 1 92 ? -6.923 1.323 -1.015 1.00 92.00 92 ASP A N 1
ATOM 699 C CA . ASP A 1 92 ? -7.731 2.536 -0.892 1.00 92.00 92 ASP A CA 1
ATOM 700 C C . ASP A 1 92 ? -9.203 2.303 -1.281 1.00 92.00 92 ASP A C 1
ATOM 702 O O . ASP A 1 92 ? -9.618 1.210 -1.682 1.00 92.00 92 ASP A O 1
ATOM 706 N N . ARG A 1 93 ? -10.017 3.354 -1.149 1.00 88.94 93 ARG A N 1
ATOM 707 C CA . ARG A 1 93 ? -11.436 3.329 -1.534 1.00 88.94 93 ARG A CA 1
ATOM 708 C C . ARG A 1 93 ? -11.671 3.274 -3.041 1.00 88.94 93 ARG A C 1
ATOM 710 O O . ARG A 1 93 ? -12.691 2.734 -3.465 1.00 88.94 93 ARG A O 1
ATOM 717 N N . ASP A 1 94 ? -10.724 3.767 -3.833 1.00 89.50 94 ASP A N 1
ATOM 718 C CA . ASP A 1 94 ? -10.757 3.698 -5.298 1.00 89.50 94 ASP A CA 1
ATOM 719 C C . ASP A 1 94 ? -10.384 2.300 -5.822 1.00 89.50 94 ASP A C 1
ATOM 721 O O . ASP A 1 94 ? -10.229 2.095 -7.028 1.00 89.50 94 ASP A O 1
ATOM 725 N N . GLN A 1 95 ? -10.283 1.320 -4.917 1.00 90.81 95 GLN A N 1
ATOM 726 C CA . GLN A 1 95 ? -9.948 -0.072 -5.182 1.00 90.81 95 GLN A CA 1
ATOM 727 C C . GLN A 1 95 ? -8.551 -0.248 -5.783 1.00 90.81 95 GLN A C 1
ATOM 729 O O . GLN A 1 95 ? -8.310 -1.141 -6.598 1.00 90.81 95 GLN A O 1
ATOM 734 N N . GLN A 1 96 ? -7.619 0.603 -5.368 1.00 92.25 96 GLN A N 1
ATOM 735 C CA . GLN A 1 96 ? -6.229 0.550 -5.775 1.00 92.25 96 GLN A CA 1
ATOM 736 C C . GLN A 1 96 ? -5.343 0.079 -4.632 1.00 92.25 96 GLN A C 1
ATOM 738 O O . GLN A 1 96 ? -5.433 0.515 -3.483 1.00 92.25 96 GLN A O 1
ATOM 743 N N . TYR A 1 97 ? -4.433 -0.815 -4.987 1.00 93.12 97 TYR A N 1
ATOM 744 C CA . TYR A 1 97 ? -3.342 -1.237 -4.133 1.00 93.12 97 TYR A CA 1
ATOM 745 C C . TYR A 1 97 ? -2.226 -0.207 -4.218 1.00 93.12 97 TYR A C 1
ATOM 747 O O . TYR A 1 97 ? -1.801 0.146 -5.314 1.00 93.12 97 TYR A O 1
ATOM 755 N N . HIS A 1 98 ? -1.715 0.217 -3.070 1.00 92.50 98 HIS A N 1
ATOM 756 C CA . HIS A 1 98 ? -0.519 1.037 -2.931 1.00 92.50 98 HIS A CA 1
ATOM 757 C C . HIS A 1 98 ? 0.524 0.217 -2.197 1.00 92.50 98 HIS A C 1
ATOM 759 O O . HIS A 1 98 ? 0.403 -0.028 -0.997 1.00 92.50 98 HIS A O 1
ATOM 765 N N . PHE A 1 99 ? 1.538 -0.234 -2.918 1.00 92.19 99 PHE A N 1
ATOM 766 C CA . PHE A 1 99 ? 2.625 -0.999 -2.340 1.00 92.19 99 PHE A CA 1
ATOM 767 C C . PHE A 1 99 ? 3.807 -0.100 -2.009 1.00 92.19 99 PHE A C 1
ATOM 769 O O . PHE A 1 99 ? 4.172 0.787 -2.787 1.00 92.19 99 PHE A O 1
ATOM 776 N N . PHE A 1 100 ? 4.441 -0.378 -0.875 1.00 88.50 100 PHE A N 1
ATOM 777 C CA . PHE A 1 100 ? 5.632 0.329 -0.418 1.00 88.50 100 PHE A CA 1
ATOM 778 C C . PHE A 1 100 ? 6.808 -0.644 -0.381 1.00 88.50 100 PHE A C 1
ATOM 780 O O . PHE A 1 100 ? 6.633 -1.818 -0.068 1.00 88.50 100 PHE A O 1
ATOM 787 N N . ASN A 1 101 ? 8.017 -0.153 -0.655 1.00 82.31 101 ASN A N 1
ATOM 788 C CA . ASN A 1 101 ? 9.241 -0.964 -0.636 1.00 82.31 101 ASN A CA 1
ATOM 789 C C . ASN A 1 101 ? 9.198 -2.183 -1.575 1.00 82.31 101 ASN A C 1
ATOM 791 O O . ASN A 1 101 ? 9.791 -3.220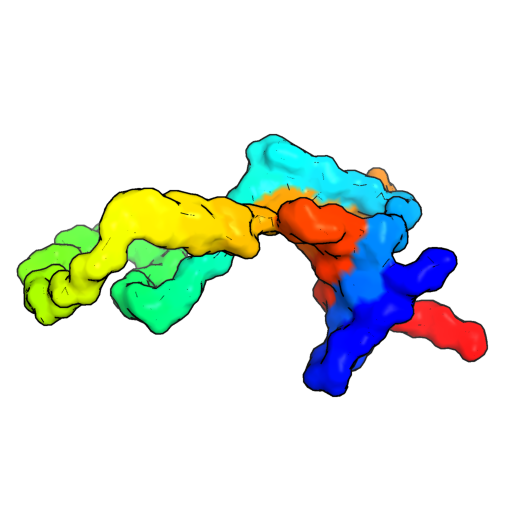 -1.279 1.00 82.31 101 ASN A O 1
ATOM 795 N N . VAL A 1 102 ? 8.524 -2.061 -2.721 1.00 82.19 102 VAL A N 1
ATOM 796 C CA . VAL A 1 102 ? 8.521 -3.120 -3.736 1.00 82.19 102 VAL A CA 1
ATOM 797 C C . VAL A 1 102 ? 9.836 -3.092 -4.495 1.00 82.19 102 VAL A C 1
ATOM 799 O O . VAL A 1 102 ? 10.231 -2.058 -5.039 1.00 82.19 102 VAL A O 1
ATOM 802 N N . LEU A 1 103 ? 10.484 -4.251 -4.569 1.00 76.06 103 LEU A N 1
ATOM 803 C CA . LEU A 1 103 ? 11.588 -4.475 -5.488 1.00 76.06 103 LEU A CA 1
ATOM 804 C C . LEU A 1 103 ? 10.999 -4.945 -6.822 1.00 76.06 103 LEU A C 1
ATOM 806 O O . LEU A 1 103 ? 10.424 -6.034 -6.867 1.00 76.06 103 LEU A O 1
ATOM 810 N N . PRO A 1 104 ? 11.089 -4.146 -7.899 1.00 71.06 104 PRO A N 1
ATOM 811 C CA . PRO A 1 104 ? 10.655 -4.610 -9.203 1.00 71.06 104 PRO A CA 1
ATOM 812 C C . PRO A 1 104 ? 11.527 -5.800 -9.605 1.00 71.06 104 PRO A C 1
ATOM 814 O O . PRO A 1 104 ? 12.753 -5.695 -9.673 1.00 71.06 104 PRO A O 1
ATOM 817 N N . SER A 1 105 ? 10.895 -6.932 -9.893 1.00 66.62 105 SER A N 1
ATOM 818 C CA . SER A 1 105 ? 11.544 -8.013 -10.621 1.00 66.62 105 SER A CA 1
ATOM 819 C C . SER A 1 105 ? 11.685 -7.553 -12.073 1.00 66.62 105 SER A C 1
ATOM 821 O O . SER A 1 105 ? 10.783 -7.772 -12.879 1.00 66.62 105 SER A O 1
ATOM 823 N N . ASN A 1 106 ? 12.753 -6.816 -12.390 1.00 62.75 106 ASN A N 1
ATOM 824 C CA . ASN A 1 106 ? 13.104 -6.552 -13.785 1.00 62.75 106 ASN A CA 1
ATOM 825 C C . ASN A 1 106 ? 13.207 -7.894 -14.528 1.00 62.75 106 ASN A C 1
ATOM 827 O O . ASN A 1 106 ? 13.806 -8.839 -14.008 1.00 62.75 106 ASN A O 1
ATOM 831 N N . CYS A 1 107 ? 12.633 -7.951 -15.727 1.00 47.38 107 CYS A N 1
ATOM 832 C CA . CYS A 1 107 ? 13.102 -8.845 -16.779 1.00 47.38 107 CYS A CA 1
ATOM 833 C C . CYS A 1 107 ? 14.072 -8.054 -17.653 1.00 47.38 107 CYS A C 1
ATOM 835 O O . CYS A 1 107 ? 13.749 -6.877 -17.938 1.00 47.38 107 CYS A O 1
#